Protein AF-A0A063B9M2-F1 (afdb_monomer_lite)

Foldseek 3Di:
DDDPPPPPDPPDDVVVLVVLLVVLLVLVCVVVVPPDDPVSVVVLVVQCVPDVSNVVSNVVVVVVVVVVVVVVVVVPDDPDD

pLDDT: mean 76.38, std 13.99, range [40.69, 91.12]

Structure (mmCIF, N/CA/C/O backbone):
data_AF-A0A063B9M2-F1
#
_entry.id   AF-A0A063B9M2-F1
#
loop_
_atom_site.group_PDB
_atom_site.id
_atom_site.type_symbol
_atom_site.label_atom_id
_atom_site.label_alt_id
_atom_site.label_comp_id
_atom_site.label_asym_id
_atom_site.label_entity_id
_atom_site.label_seq_id
_atom_site.pdbx_PDB_ins_code
_atom_site.Cartn_x
_atom_site.Cartn_y
_atom_site.Cartn_z
_atom_site.occupancy
_atom_site.B_iso_or_equiv
_atom_site.auth_seq_id
_atom_site.auth_comp_id
_atom_site.auth_asym_id
_atom_site.auth_atom_id
_atom_site.pdbx_PDB_model_num
ATOM 1 N N . MET A 1 1 ? 38.668 -8.588 -34.478 1.00 40.69 1 MET A N 1
ATOM 2 C CA . MET A 1 1 ? 38.499 -8.905 -33.045 1.00 40.69 1 MET A CA 1
ATOM 3 C C . MET A 1 1 ? 37.184 -8.286 -32.597 1.00 40.69 1 MET A C 1
ATOM 5 O O . MET A 1 1 ? 37.164 -7.125 -32.216 1.00 40.69 1 MET A O 1
ATOM 9 N N . GLY A 1 2 ? 36.078 -9.005 -32.793 1.00 59.12 2 GLY A N 1
ATOM 10 C CA . GLY A 1 2 ? 34.749 -8.566 -32.376 1.00 59.12 2 GLY A CA 1
ATOM 11 C C . GLY A 1 2 ? 34.503 -9.025 -30.949 1.00 59.12 2 GLY A C 1
ATOM 12 O O . GLY A 1 2 ? 34.317 -10.212 -30.714 1.00 59.12 2 GLY A O 1
ATOM 13 N N . VAL A 1 3 ? 34.548 -8.093 -30.005 1.00 59.38 3 VAL A N 1
ATOM 14 C CA . VAL A 1 3 ? 33.884 -8.262 -28.715 1.00 59.38 3 VAL A CA 1
ATOM 15 C C . VAL A 1 3 ? 32.551 -7.555 -28.854 1.00 59.38 3 VAL A C 1
ATOM 17 O O . VAL A 1 3 ? 32.437 -6.351 -28.635 1.00 59.38 3 VAL A O 1
ATOM 20 N N . GLU A 1 4 ? 31.545 -8.310 -29.288 1.00 55.12 4 GLU A N 1
ATOM 21 C CA . GLU A 1 4 ? 30.172 -7.997 -28.929 1.00 55.12 4 GLU A CA 1
ATOM 22 C C . GLU A 1 4 ? 30.134 -8.021 -27.401 1.00 55.12 4 GLU A C 1
ATOM 24 O O . GLU A 1 4 ? 30.063 -9.074 -26.771 1.00 55.12 4 GLU A O 1
ATOM 29 N N . MET A 1 5 ? 30.276 -6.838 -26.801 1.00 52.44 5 MET A N 1
ATOM 30 C CA . MET A 1 5 ? 29.766 -6.567 -25.469 1.00 52.44 5 MET A CA 1
ATOM 31 C C . MET A 1 5 ? 28.291 -6.914 -25.546 1.00 52.44 5 MET A C 1
ATOM 33 O O . MET A 1 5 ? 27.474 -6.122 -26.017 1.00 52.44 5 MET A O 1
ATOM 37 N N . THR A 1 6 ? 27.988 -8.150 -25.159 1.00 55.97 6 THR A N 1
ATOM 38 C CA . THR A 1 6 ? 26.652 -8.618 -24.853 1.00 55.97 6 THR A CA 1
ATOM 39 C C . THR A 1 6 ? 26.000 -7.489 -24.089 1.00 55.97 6 THR A C 1
ATOM 41 O O . THR A 1 6 ? 26.449 -7.122 -23.001 1.00 55.97 6 THR A O 1
ATOM 44 N N . ARG A 1 7 ? 25.019 -6.856 -24.730 1.00 49.97 7 ARG A N 1
ATOM 45 C CA . ARG A 1 7 ? 24.144 -5.875 -24.118 1.00 49.97 7 ARG A CA 1
ATOM 46 C C . ARG A 1 7 ? 23.447 -6.642 -23.006 1.00 49.97 7 ARG A C 1
ATOM 48 O O . ARG A 1 7 ? 22.427 -7.271 -23.263 1.00 49.97 7 ARG A O 1
ATOM 55 N N . SER A 1 8 ? 24.078 -6.696 -21.831 1.00 49.94 8 SER A N 1
ATOM 56 C CA . SER A 1 8 ? 23.543 -7.335 -20.643 1.00 49.94 8 SER A CA 1
ATOM 57 C C . SER A 1 8 ? 22.225 -6.643 -20.387 1.00 49.94 8 SER A C 1
ATOM 59 O O . SER A 1 8 ? 22.165 -5.477 -19.995 1.00 49.94 8 SER A O 1
ATOM 61 N N . G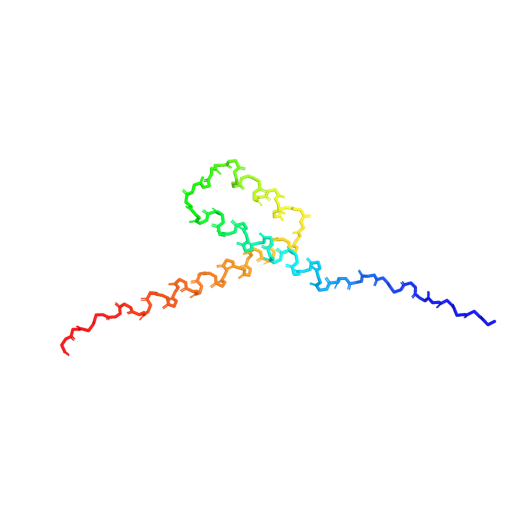LN A 1 9 ? 21.177 -7.350 -20.775 1.00 54.41 9 GLN A N 1
ATOM 62 C CA . GLN A 1 9 ? 19.797 -7.034 -20.512 1.00 54.41 9 GLN A CA 1
ATOM 63 C C . GLN A 1 9 ? 19.705 -6.625 -19.036 1.00 54.41 9 GLN A C 1
ATOM 65 O O . GLN A 1 9 ? 20.267 -7.337 -18.200 1.00 54.41 9 GLN A O 1
ATOM 70 N N . PRO A 1 10 ? 19.087 -5.484 -18.681 1.00 52.53 10 PRO A N 1
ATOM 71 C CA . PRO A 1 10 ? 18.838 -5.166 -17.285 1.00 52.53 10 PRO A CA 1
ATOM 72 C C . PRO A 1 10 ? 17.736 -6.112 -16.792 1.00 52.53 10 PRO A C 1
ATOM 74 O O . PRO A 1 10 ? 16.554 -5.776 -16.769 1.00 52.53 10 PRO A O 1
ATOM 77 N N . ASP A 1 11 ? 18.140 -7.340 -16.489 1.00 58.78 11 ASP A N 1
ATOM 78 C CA . ASP A 1 11 ? 17.331 -8.424 -15.956 1.00 58.78 11 ASP A CA 1
ATOM 79 C C . ASP A 1 11 ? 17.074 -8.101 -14.476 1.00 58.78 11 ASP A C 1
ATOM 81 O O . ASP A 1 11 ? 17.934 -8.279 -13.621 1.00 58.78 11 ASP A O 1
ATOM 85 N N . HIS A 1 12 ? 15.933 -7.461 -14.208 1.00 59.97 12 HIS A N 1
ATOM 86 C CA . HIS A 1 12 ? 15.392 -7.146 -12.878 1.00 59.97 12 HIS A CA 1
ATOM 87 C C . HIS A 1 12 ? 16.371 -6.516 -11.877 1.00 59.97 12 HIS A C 1
ATOM 89 O O . HIS A 1 12 ? 16.884 -7.153 -10.962 1.00 59.97 12 HIS A O 1
ATOM 95 N N . LEU A 1 13 ? 16.560 -5.200 -12.004 1.00 57.66 13 LEU A N 1
ATOM 96 C CA . LEU A 1 13 ? 17.301 -4.421 -11.017 1.00 57.66 13 LEU A CA 1
ATOM 97 C C . LEU A 1 13 ? 16.619 -4.540 -9.637 1.00 57.66 13 LEU A C 1
ATOM 99 O O . LEU A 1 13 ? 15.435 -4.207 -9.539 1.00 57.66 13 LEU A O 1
ATOM 103 N N . PRO A 1 14 ? 17.341 -4.917 -8.563 1.00 61.75 14 PRO A N 1
ATOM 104 C CA . PRO A 1 14 ? 16.794 -4.974 -7.202 1.00 61.75 14 PRO A CA 1
ATOM 105 C C . PRO A 1 14 ? 16.166 -3.642 -6.759 1.00 61.75 14 PRO A C 1
ATOM 107 O O . PRO A 1 14 ? 15.236 -3.638 -5.963 1.00 61.75 14 PRO A O 1
ATOM 110 N N . ALA A 1 15 ? 16.601 -2.524 -7.348 1.00 66.75 15 ALA A N 1
ATOM 111 C CA . ALA A 1 15 ? 16.016 -1.200 -7.153 1.00 66.75 15 ALA A CA 1
ATOM 112 C C . ALA A 1 15 ? 14.561 -1.076 -7.651 1.00 66.75 15 ALA A C 1
ATOM 114 O O . ALA A 1 15 ? 13.762 -0.373 -7.040 1.00 66.75 15 ALA A O 1
ATOM 115 N N . ALA A 1 16 ? 14.191 -1.753 -8.745 1.00 69.88 16 ALA A N 1
ATOM 116 C CA . ALA A 1 16 ? 12.807 -1.760 -9.226 1.00 69.88 16 ALA A CA 1
ATOM 117 C C . ALA A 1 16 ? 11.906 -2.566 -8.281 1.00 69.88 16 ALA A C 1
ATOM 119 O O . ALA A 1 16 ? 10.773 -2.183 -8.017 1.00 69.88 16 ALA A O 1
ATOM 120 N N . ASP A 1 17 ? 12.440 -3.657 -7.740 1.00 77.12 17 ASP A N 1
ATOM 121 C CA . ASP A 1 17 ? 11.763 -4.503 -6.763 1.00 77.12 17 ASP A CA 1
ATOM 122 C C . ASP A 1 17 ? 11.578 -3.775 -5.419 1.00 77.12 17 ASP A C 1
ATOM 124 O O . ASP A 1 17 ? 10.518 -3.834 -4.797 1.00 77.12 17 ASP A O 1
ATOM 128 N N . GLU A 1 18 ? 12.585 -3.007 -5.003 1.00 81.00 18 GLU A N 1
ATOM 129 C CA . GLU A 1 18 ? 12.530 -2.157 -3.814 1.00 81.00 18 GLU A CA 1
ATOM 130 C C . GLU A 1 18 ? 11.534 -1.003 -3.967 1.00 81.00 18 GLU A C 1
ATOM 132 O O . GLU A 1 18 ? 10.748 -0.762 -3.056 1.00 81.00 18 GLU A O 1
ATOM 137 N N . ALA A 1 19 ? 11.474 -0.360 -5.137 1.00 85.50 19 ALA A N 1
ATOM 138 C CA . ALA A 1 19 ? 10.484 0.681 -5.418 1.00 85.50 19 ALA A CA 1
ATOM 139 C C . ALA A 1 19 ? 9.039 0.149 -5.377 1.00 85.50 19 ALA A C 1
ATOM 141 O O . ALA A 1 19 ? 8.128 0.839 -4.917 1.00 85.50 19 ALA A O 1
ATOM 142 N N . VAL A 1 20 ? 8.818 -1.087 -5.837 1.00 86.75 20 VAL A N 1
ATOM 143 C CA . VAL A 1 20 ? 7.503 -1.738 -5.768 1.00 86.75 20 VAL A CA 1
ATOM 144 C C . VAL A 1 20 ? 7.142 -2.092 -4.322 1.00 86.75 20 VAL A C 1
ATOM 146 O O . VAL A 1 20 ? 6.008 -1.846 -3.908 1.00 86.75 20 VAL A O 1
ATOM 149 N N . ARG A 1 21 ? 8.099 -2.601 -3.532 1.00 85.06 21 ARG A N 1
ATOM 150 C CA . ARG A 1 21 ? 7.905 -2.861 -2.095 1.00 85.06 21 ARG A CA 1
ATOM 151 C C . ARG A 1 21 ? 7.612 -1.587 -1.305 1.00 85.06 21 ARG A C 1
ATOM 153 O O . ARG A 1 21 ? 6.664 -1.575 -0.525 1.00 85.06 21 ARG A O 1
ATOM 160 N N . ASP A 1 22 ? 8.368 -0.515 -1.530 1.00 89.50 22 ASP A N 1
ATOM 161 C CA . ASP A 1 22 ? 8.129 0.791 -0.903 1.00 89.50 22 ASP A CA 1
ATOM 162 C C . ASP A 1 22 ? 6.728 1.320 -1.243 1.00 89.50 22 ASP A C 1
ATOM 164 O O . ASP A 1 22 ? 5.961 1.712 -0.360 1.00 89.50 22 ASP A O 1
ATOM 168 N N . GLY A 1 23 ? 6.335 1.207 -2.517 1.00 90.06 23 GLY A N 1
ATOM 169 C CA . GLY A 1 23 ? 4.983 1.522 -2.965 1.00 90.06 23 GLY A CA 1
ATOM 170 C C . GLY A 1 23 ? 3.906 0.719 -2.230 1.00 90.06 23 GLY A C 1
ATOM 171 O O . GLY A 1 23 ? 2.920 1.308 -1.787 1.00 90.06 23 GLY A O 1
ATOM 172 N N . ALA A 1 24 ? 4.102 -0.591 -2.052 1.00 89.81 24 ALA A N 1
ATOM 173 C CA . ALA A 1 24 ? 3.165 -1.462 -1.338 1.00 89.81 24 ALA A CA 1
ATOM 174 C C . ALA A 1 24 ? 3.029 -1.080 0.146 1.00 89.81 24 ALA A C 1
ATOM 176 O O . ALA A 1 24 ? 1.912 -0.990 0.658 1.00 89.81 24 ALA A O 1
ATOM 177 N N . VAL A 1 25 ? 4.144 -0.789 0.826 1.00 88.50 25 VAL A N 1
ATOM 178 C CA . VAL A 1 25 ? 4.140 -0.317 2.222 1.00 88.50 25 VAL A CA 1
ATOM 179 C C . VAL A 1 25 ? 3.410 1.018 2.338 1.00 88.50 25 VAL A C 1
ATOM 181 O O . VAL A 1 25 ? 2.547 1.171 3.203 1.00 88.50 25 VAL A O 1
ATOM 184 N N . ARG A 1 26 ? 3.700 1.971 1.446 1.00 89.50 26 ARG A N 1
ATOM 185 C CA . ARG A 1 26 ? 3.046 3.284 1.441 1.00 89.50 26 ARG A CA 1
ATOM 186 C C . ARG A 1 26 ? 1.539 3.168 1.228 1.00 89.50 26 ARG A C 1
ATOM 188 O O . ARG A 1 26 ? 0.778 3.807 1.950 1.00 89.50 26 ARG A O 1
ATOM 195 N N . TRP A 1 27 ? 1.113 2.338 0.276 1.00 91.12 27 TRP A N 1
ATOM 196 C CA . TRP A 1 27 ? -0.301 2.052 0.039 1.00 91.12 27 TRP A CA 1
ATOM 197 C C . TRP A 1 27 ? -0.974 1.447 1.268 1.00 91.12 27 TRP A C 1
ATOM 199 O O . TRP A 1 27 ? -2.044 1.901 1.662 1.00 91.12 27 TRP A O 1
ATOM 209 N N . LEU A 1 28 ? -0.338 0.472 1.917 1.00 87.31 28 LEU A N 1
ATOM 210 C CA . LEU A 1 28 ? -0.915 -0.168 3.092 1.00 87.31 28 LEU A CA 1
ATOM 211 C C . LEU A 1 28 ? -1.037 0.788 4.286 1.00 87.31 28 LEU A C 1
ATOM 213 O O . LEU A 1 28 ? -2.066 0.791 4.959 1.00 87.31 28 LEU A O 1
ATOM 217 N N . LEU A 1 29 ? -0.023 1.623 4.530 1.00 86.75 29 LEU A N 1
ATOM 218 C CA . LEU A 1 29 ? -0.077 2.655 5.568 1.00 86.75 29 LEU A CA 1
ATOM 219 C C . LEU A 1 29 ? -1.197 3.661 5.298 1.00 86.75 29 LEU A C 1
ATOM 221 O O . LEU A 1 29 ? -1.915 4.038 6.221 1.00 86.75 29 LEU A O 1
ATOM 225 N N . TRP A 1 30 ? -1.372 4.060 4.039 1.00 87.06 30 TRP A N 1
ATOM 226 C CA . TRP A 1 30 ? -2.419 4.996 3.651 1.00 87.06 30 TRP A CA 1
ATOM 227 C C . TRP A 1 30 ? -3.822 4.406 3.818 1.00 87.06 30 TRP A C 1
ATOM 229 O O . TRP A 1 30 ? -4.663 5.009 4.478 1.00 87.06 30 TRP A O 1
ATOM 239 N N . LEU A 1 31 ? -4.046 3.177 3.341 1.00 85.44 31 LEU A N 1
ATOM 240 C CA . LEU A 1 31 ? -5.316 2.465 3.522 1.00 85.44 31 LEU A CA 1
ATOM 241 C C . LEU A 1 31 ? -5.650 2.250 5.004 1.00 85.44 31 LEU A C 1
ATOM 243 O O . LEU A 1 31 ? -6.813 2.304 5.407 1.00 85.44 31 LEU A O 1
ATOM 247 N N . ARG A 1 32 ? -4.631 2.014 5.838 1.00 81.06 32 ARG A N 1
ATOM 248 C CA . ARG A 1 32 ? -4.809 1.759 7.270 1.00 81.06 32 ARG A CA 1
ATOM 249 C C . ARG A 1 32 ? -4.922 3.027 8.114 1.00 81.06 32 ARG A C 1
ATOM 251 O O . ARG A 1 32 ? -5.398 2.932 9.242 1.00 81.06 32 ARG A O 1
ATOM 258 N N . ALA A 1 33 ? -4.565 4.194 7.575 1.00 83.88 33 ALA A N 1
ATOM 259 C CA . ALA A 1 33 ? -4.762 5.483 8.238 1.00 83.88 33 ALA A CA 1
ATOM 260 C C . ALA A 1 33 ? -6.249 5.800 8.503 1.00 83.88 33 ALA A C 1
ATOM 262 O O . ALA A 1 33 ? -6.550 6.685 9.298 1.00 83.88 33 ALA A O 1
ATOM 263 N N . GLY A 1 34 ? -7.173 5.041 7.897 1.00 73.75 34 GLY A N 1
ATOM 264 C CA . GLY A 1 34 ? -8.596 5.037 8.243 1.00 73.75 34 GLY A CA 1
ATOM 265 C C . GLY A 1 34 ? -9.449 6.046 7.476 1.00 73.75 34 GLY A C 1
ATOM 266 O O . GLY A 1 34 ? -10.660 6.041 7.660 1.00 73.75 34 GLY A O 1
ATOM 267 N N . ASP A 1 35 ? -8.841 6.854 6.604 1.00 77.56 35 ASP A N 1
ATOM 268 C CA . ASP A 1 35 ? -9.535 7.850 5.770 1.00 77.56 35 ASP A CA 1
ATOM 269 C C . ASP A 1 35 ? -9.646 7.432 4.294 1.00 77.56 35 ASP A C 1
ATOM 271 O O . ASP A 1 35 ? -10.167 8.176 3.472 1.00 77.56 35 ASP A O 1
ATOM 275 N N . ALA A 1 36 ? -9.179 6.228 3.944 1.00 81.62 36 ALA A N 1
ATOM 276 C CA . ALA A 1 36 ? -9.184 5.782 2.560 1.00 81.62 36 ALA A CA 1
ATOM 277 C C . ALA A 1 36 ? -10.611 5.642 2.012 1.00 81.62 36 ALA A C 1
ATOM 279 O O . ALA A 1 36 ? -11.393 4.781 2.423 1.00 81.62 36 ALA A O 1
ATOM 280 N N . SER A 1 37 ? -10.942 6.492 1.051 1.00 85.19 37 SER A N 1
ATOM 281 C CA . SER A 1 37 ? -12.196 6.478 0.314 1.00 85.19 37 SER A CA 1
ATOM 282 C C . SER A 1 37 ? -12.228 5.365 -0.736 1.00 85.19 37 SER A C 1
ATOM 284 O O . SER A 1 37 ? -11.206 4.826 -1.161 1.00 85.19 37 SER A O 1
ATOM 286 N N . ALA A 1 38 ? -13.424 5.043 -1.236 1.00 85.69 38 ALA A N 1
ATOM 287 C CA . ALA A 1 38 ? -13.600 4.051 -2.301 1.00 85.69 38 ALA A CA 1
ATOM 288 C C . ALA A 1 38 ? -12.768 4.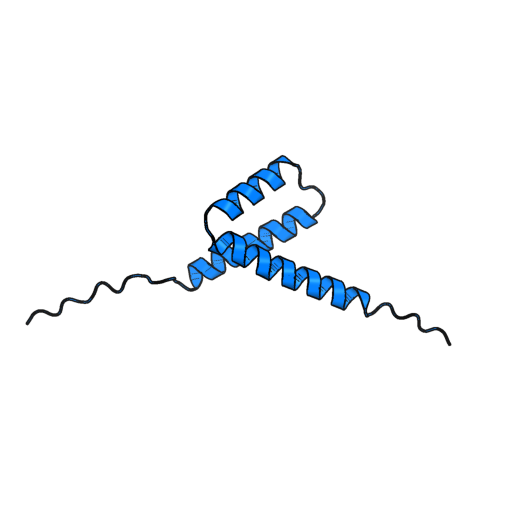358 -3.566 1.00 85.69 38 ALA A C 1
ATOM 290 O O . ALA A 1 38 ? -12.335 3.438 -4.256 1.00 85.69 38 ALA A O 1
ATOM 291 N N . ALA A 1 39 ? -12.501 5.637 -3.852 1.00 86.12 39 ALA A N 1
ATOM 292 C CA . ALA A 1 39 ? -11.654 6.045 -4.974 1.00 86.12 39 ALA A CA 1
ATOM 293 C C . ALA A 1 39 ? -10.179 5.654 -4.774 1.00 86.12 39 ALA A C 1
ATOM 295 O O . ALA A 1 39 ? -9.460 5.397 -5.738 1.00 86.12 39 ALA A O 1
ATOM 296 N N . GLU A 1 40 ? -9.730 5.590 -3.525 1.00 86.31 40 GLU A N 1
ATOM 297 C CA . GLU A 1 40 ? -8.363 5.231 -3.146 1.00 86.31 40 GLU A CA 1
ATOM 298 C C . GLU A 1 40 ? -8.174 3.718 -3.206 1.00 86.31 40 GLU A C 1
ATOM 300 O O . GLU A 1 40 ? -7.148 3.249 -3.696 1.00 86.31 40 GLU A O 1
ATOM 305 N N . PHE A 1 41 ? -9.203 2.955 -2.828 1.00 84.50 41 PHE A N 1
ATOM 306 C CA . PHE A 1 41 ? -9.250 1.511 -3.063 1.00 84.50 41 PHE A CA 1
ATOM 307 C C . PHE A 1 41 ? -9.218 1.168 -4.559 1.00 84.50 41 PHE A C 1
ATOM 309 O O . PHE A 1 41 ? -8.468 0.283 -4.964 1.00 84.50 41 PHE A O 1
ATOM 316 N N . ASP A 1 42 ? -9.959 1.894 -5.398 1.00 89.06 42 ASP A N 1
ATOM 317 C CA . ASP A 1 42 ? -9.925 1.701 -6.854 1.00 89.06 42 ASP A CA 1
ATOM 318 C C . ASP A 1 42 ? -8.554 2.075 -7.455 1.00 89.06 42 ASP A C 1
ATOM 320 O O . ASP A 1 42 ? -8.015 1.370 -8.312 1.00 89.06 42 ASP A O 1
ATOM 324 N N . ALA A 1 43 ? -7.933 3.153 -6.968 1.00 89.38 43 ALA A N 1
ATOM 325 C CA . ALA A 1 43 ? -6.578 3.531 -7.364 1.00 89.38 43 ALA A CA 1
ATOM 326 C C . ALA A 1 43 ? -5.530 2.487 -6.932 1.00 89.38 43 ALA A C 1
ATOM 328 O O . ALA A 1 43 ? -4.593 2.211 -7.686 1.00 89.38 43 ALA A O 1
ATOM 329 N N . PHE A 1 44 ? -5.710 1.873 -5.761 1.00 87.56 44 PHE A N 1
ATOM 330 C CA . PHE A 1 44 ? -4.889 0.763 -5.289 1.00 87.56 44 PHE A CA 1
ATOM 331 C C . PHE A 1 44 ? -5.055 -0.486 -6.163 1.00 87.56 44 PHE A C 1
ATOM 333 O O . PHE A 1 44 ? -4.062 -1.086 -6.573 1.00 87.56 44 PHE A O 1
ATOM 340 N N . GLU A 1 45 ? -6.291 -0.855 -6.508 1.00 87.06 45 GLU A N 1
ATOM 341 C CA . GLU A 1 45 ? -6.567 -2.002 -7.377 1.00 87.06 45 GLU A CA 1
ATOM 342 C C . GLU A 1 45 ? -5.940 -1.805 -8.763 1.00 87.06 45 GLU A C 1
ATOM 344 O O . GLU A 1 45 ? -5.233 -2.685 -9.266 1.00 87.06 45 GLU A O 1
ATOM 349 N N . ARG A 1 46 ? -6.092 -0.604 -9.337 1.00 89.81 46 ARG A N 1
ATOM 350 C CA . ARG A 1 46 ? -5.423 -0.223 -10.587 1.00 89.81 46 ARG A CA 1
ATOM 351 C C . ARG A 1 46 ? -3.908 -0.305 -10.472 1.00 89.81 46 ARG A C 1
ATOM 353 O O . ARG A 1 46 ? -3.265 -0.764 -11.413 1.00 89.81 46 ARG A O 1
ATOM 360 N N . TRP A 1 47 ? -3.334 0.099 -9.339 1.00 89.31 47 TRP A N 1
ATOM 361 C CA . TRP A 1 47 ? -1.894 0.022 -9.110 1.00 89.31 47 TRP A CA 1
ATOM 362 C C . TRP A 1 47 ? -1.396 -1.431 -9.044 1.00 89.31 47 TRP A C 1
ATOM 364 O O . TRP A 1 47 ? -0.408 -1.756 -9.707 1.00 89.31 47 TRP A O 1
ATOM 374 N N . CYS A 1 48 ? -2.112 -2.314 -8.342 1.00 87.50 48 CYS A N 1
ATOM 375 C CA . CYS A 1 48 ? -1.836 -3.754 -8.287 1.00 87.50 48 CYS A CA 1
ATOM 376 C C . CYS A 1 48 ? -1.951 -4.428 -9.661 1.00 87.50 48 CYS A C 1
ATOM 378 O O . CYS A 1 48 ? -1.134 -5.284 -10.007 1.00 87.50 48 CYS A O 1
ATOM 380 N N . ALA A 1 49 ? -2.928 -4.015 -10.473 1.00 88.06 49 ALA A N 1
ATOM 381 C CA . ALA A 1 49 ? -3.159 -4.560 -11.809 1.00 88.06 49 ALA A CA 1
ATOM 382 C C . ALA A 1 49 ? -2.051 -4.214 -12.824 1.00 88.06 49 ALA A C 1
ATOM 384 O O . ALA A 1 49 ? -1.961 -4.857 -13.870 1.00 88.06 49 ALA A O 1
ATOM 385 N N . GLN A 1 50 ? -1.173 -3.244 -12.530 1.00 84.75 50 GLN A N 1
ATOM 386 C CA . GLN A 1 50 ? -0.102 -2.835 -13.448 1.00 84.75 50 GLN A CA 1
ATOM 387 C C . GLN A 1 50 ? 0.912 -3.947 -13.719 1.00 84.75 50 GLN A C 1
ATOM 389 O O . GLN A 1 50 ? 1.463 -4.028 -14.817 1.00 84.75 50 GLN A O 1
ATOM 394 N N . SER A 1 51 ? 1.227 -4.787 -12.728 1.00 83.69 51 SER A N 1
ATOM 395 C CA . SER A 1 51 ? 2.118 -5.936 -12.928 1.00 83.69 51 SER A CA 1
ATOM 396 C C . SER A 1 51 ? 1.980 -6.956 -11.811 1.00 83.69 51 SER A C 1
ATOM 398 O O . SER A 1 51 ? 1.786 -6.593 -10.656 1.00 83.69 51 SER A O 1
ATOM 400 N N . ARG A 1 52 ? 2.265 -8.224 -12.128 1.00 83.19 52 ARG A N 1
ATOM 401 C CA . ARG A 1 52 ? 2.328 -9.308 -11.134 1.00 83.19 52 ARG A CA 1
ATOM 402 C C . ARG A 1 52 ? 3.230 -8.994 -9.935 1.00 83.19 52 ARG A C 1
ATOM 404 O O . ARG A 1 52 ? 2.884 -9.373 -8.830 1.00 83.19 52 ARG A O 1
ATOM 411 N N . ARG A 1 53 ? 4.332 -8.259 -10.139 1.00 83.00 53 ARG A N 1
ATOM 412 C CA . ARG A 1 53 ? 5.228 -7.809 -9.056 1.00 83.00 53 ARG A CA 1
ATOM 413 C C . ARG A 1 53 ? 4.549 -6.904 -8.031 1.00 83.00 53 ARG A C 1
ATOM 415 O O . ARG A 1 53 ? 4.843 -7.012 -6.851 1.00 83.00 53 ARG A O 1
ATOM 422 N N . HIS A 1 54 ? 3.655 -6.020 -8.475 1.00 84.56 54 HIS A N 1
ATOM 423 C CA . HIS A 1 54 ? 2.913 -5.134 -7.576 1.00 84.56 54 HIS A CA 1
ATOM 424 C C . HIS A 1 54 ? 1.943 -5.939 -6.707 1.00 84.56 54 HIS A C 1
ATOM 426 O O . HIS A 1 54 ? 1.872 -5.717 -5.502 1.00 84.56 54 HIS A O 1
ATOM 432 N N . ALA A 1 55 ? 1.258 -6.918 -7.307 1.00 86.50 55 ALA A N 1
ATOM 433 C CA . ALA A 1 55 ? 0.387 -7.832 -6.575 1.00 86.50 55 ALA A CA 1
ATOM 434 C C . ALA A 1 55 ? 1.162 -8.692 -5.557 1.00 86.50 55 ALA A C 1
ATOM 436 O O . ALA A 1 55 ? 0.708 -8.848 -4.426 1.00 86.50 55 ALA A O 1
ATOM 437 N N . ASP A 1 56 ? 2.335 -9.203 -5.938 1.00 86.19 56 ASP A N 1
ATOM 438 C CA . ASP A 1 56 ? 3.184 -10.031 -5.071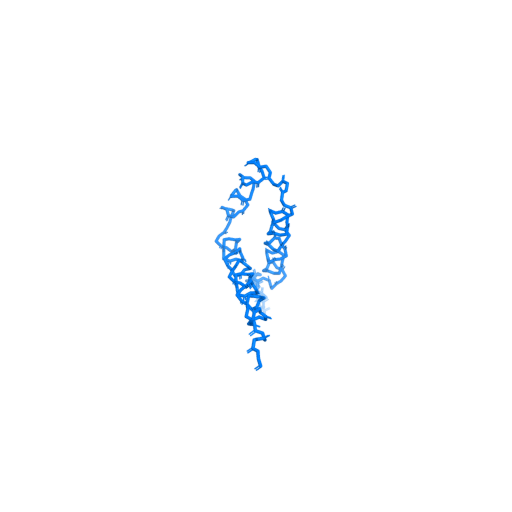 1.00 86.19 56 ASP A CA 1
ATOM 439 C C . ASP A 1 56 ? 3.718 -9.230 -3.873 1.00 86.19 56 ASP A C 1
ATOM 441 O O . ASP A 1 56 ? 3.546 -9.625 -2.724 1.00 86.19 56 ASP A O 1
ATOM 445 N N . ALA A 1 57 ? 4.232 -8.020 -4.119 1.00 87.81 57 ALA A N 1
ATOM 446 C CA . ALA A 1 57 ? 4.710 -7.136 -3.058 1.00 87.81 57 ALA A CA 1
ATOM 447 C C . ALA A 1 57 ? 3.606 -6.737 -2.066 1.00 87.81 57 ALA A C 1
ATOM 449 O O . ALA A 1 57 ? 3.859 -6.616 -0.869 1.00 87.81 57 ALA A O 1
ATOM 450 N N . VAL A 1 58 ? 2.372 -6.543 -2.539 1.00 86.44 58 VAL A N 1
ATOM 451 C CA . VAL A 1 58 ? 1.220 -6.295 -1.659 1.00 86.44 58 VAL A CA 1
ATOM 452 C C . VAL A 1 58 ? 0.903 -7.508 -0.809 1.00 86.44 58 VAL A C 1
ATOM 454 O O . VAL A 1 58 ? 0.625 -7.346 0.378 1.00 86.44 58 VAL A O 1
ATOM 457 N N . TYR A 1 59 ? 0.946 -8.705 -1.393 1.00 87.38 59 TYR A N 1
ATOM 458 C CA . TYR A 1 59 ? 0.706 -9.938 -0.659 1.00 87.38 59 TYR A CA 1
ATOM 459 C C . TYR A 1 59 ? 1.749 -10.138 0.446 1.00 87.38 59 TYR A C 1
ATOM 461 O O . TYR A 1 59 ? 1.369 -10.357 1.595 1.00 87.38 59 TYR A O 1
ATOM 469 N N . ASP A 1 60 ? 3.036 -9.963 0.134 1.00 88.81 60 ASP A N 1
ATOM 470 C CA . ASP A 1 60 ? 4.136 -10.036 1.104 1.00 88.81 60 ASP A CA 1
ATOM 471 C C . ASP A 1 60 ? 3.949 -9.050 2.261 1.00 88.81 60 ASP A C 1
ATOM 473 O O . ASP A 1 60 ? 3.972 -9.423 3.436 1.00 88.81 60 ASP A O 1
ATOM 477 N N . VAL A 1 61 ? 3.720 -7.775 1.940 1.00 86.94 61 VAL A N 1
ATOM 478 C CA . VAL A 1 61 ? 3.576 -6.727 2.954 1.00 86.94 61 VAL A CA 1
ATOM 479 C C . VAL A 1 61 ? 2.313 -6.954 3.795 1.00 86.94 61 VAL A C 1
ATOM 481 O O . VAL A 1 61 ? 2.356 -6.795 5.014 1.00 86.94 61 VAL A O 1
ATOM 484 N N . MET A 1 62 ? 1.201 -7.382 3.191 1.00 86.00 62 MET A N 1
ATOM 485 C CA . MET A 1 62 ? -0.035 -7.699 3.914 1.00 86.00 62 MET A CA 1
ATOM 486 C C . MET A 1 62 ? 0.128 -8.919 4.826 1.00 86.00 62 MET A C 1
ATOM 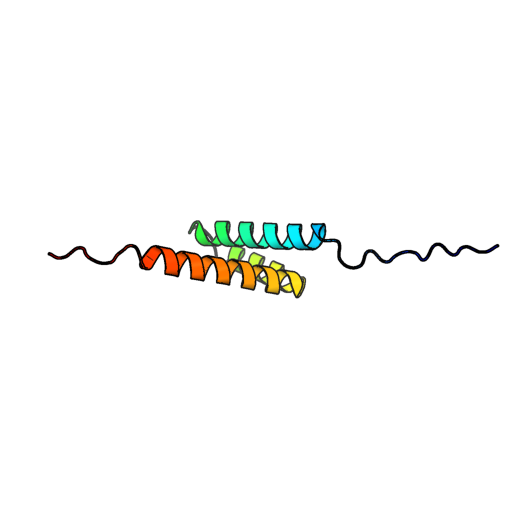488 O O . MET A 1 62 ? -0.373 -8.910 5.952 1.00 86.00 62 MET A O 1
ATOM 492 N N . TRP A 1 63 ? 0.857 -9.942 4.376 1.00 88.75 63 TRP A N 1
ATOM 493 C CA . TRP A 1 63 ? 1.164 -11.126 5.174 1.00 88.75 63 TRP A CA 1
ATOM 494 C C . TRP A 1 63 ? 2.042 -10.780 6.381 1.00 88.75 63 TRP A C 1
ATOM 496 O O . TRP A 1 63 ? 1.716 -11.165 7.506 1.00 88.75 63 TRP A O 1
ATOM 506 N N . LEU A 1 64 ? 3.091 -9.975 6.182 1.00 88.06 64 LEU A N 1
ATOM 507 C CA . LEU A 1 64 ? 3.928 -9.462 7.270 1.00 88.06 64 LEU A CA 1
ATOM 508 C C . LEU A 1 64 ? 3.106 -8.650 8.275 1.00 88.06 64 LEU A C 1
ATOM 510 O O . LEU A 1 64 ? 3.238 -8.839 9.481 1.00 88.06 64 LEU A O 1
ATOM 514 N N . TRP A 1 65 ? 2.206 -7.790 7.804 1.00 85.88 65 TRP A N 1
ATOM 515 C CA . TRP A 1 65 ? 1.327 -7.026 8.688 1.00 85.88 65 TRP A CA 1
ATOM 516 C C . TRP A 1 65 ? 0.341 -7.893 9.470 1.00 85.88 65 TRP A C 1
ATOM 518 O O . TRP A 1 65 ? 0.129 -7.650 10.659 1.00 85.88 65 TRP A O 1
ATOM 528 N N . ALA A 1 66 ? -0.242 -8.916 8.844 1.00 86.12 66 ALA A N 1
ATOM 529 C CA . ALA A 1 66 ? -1.091 -9.881 9.538 1.00 86.12 66 ALA A CA 1
ATOM 530 C C . ALA A 1 66 ? -0.302 -10.641 10.617 1.00 86.12 66 ALA A C 1
ATOM 532 O O . ALA A 1 66 ? -0.801 -10.829 11.728 1.00 86.12 66 ALA A O 1
ATOM 533 N N . LEU A 1 67 ? 0.950 -11.011 10.324 1.00 88.25 67 LEU A N 1
ATOM 534 C CA . LEU A 1 67 ? 1.862 -11.624 11.286 1.00 88.25 67 LEU A CA 1
ATOM 535 C C . LEU A 1 67 ? 2.167 -10.683 12.463 1.00 88.25 67 LEU A C 1
ATOM 537 O O . LEU A 1 67 ? 2.086 -11.117 13.611 1.00 88.25 67 LEU A O 1
ATOM 541 N N . LEU A 1 68 ? 2.442 -9.396 12.210 1.00 83.25 68 LEU A N 1
ATOM 542 C CA . LEU A 1 68 ? 2.619 -8.385 13.263 1.00 83.25 68 LEU A CA 1
ATOM 543 C C . LEU A 1 68 ? 1.359 -8.218 14.125 1.00 83.25 68 LEU A C 1
ATOM 545 O O . LEU A 1 68 ? 1.462 -8.115 15.346 1.00 83.25 68 LEU A O 1
ATOM 549 N N . GLY A 1 69 ? 0.172 -8.218 13.514 1.00 81.94 69 GLY A N 1
ATOM 550 C CA . GLY A 1 69 ? -1.099 -8.169 14.240 1.00 81.94 69 GLY A CA 1
ATOM 551 C C . GLY A 1 69 ? -1.308 -9.391 15.139 1.00 81.94 69 GLY A C 1
ATOM 552 O O . GLY A 1 69 ? -1.760 -9.252 16.275 1.00 81.94 69 GLY A O 1
ATOM 553 N N . MET A 1 70 ? -0.916 -10.578 14.666 1.00 76.88 70 MET A N 1
ATOM 554 C CA . MET A 1 70 ? -0.906 -11.789 15.486 1.00 76.88 70 MET A CA 1
ATOM 555 C C . MET A 1 70 ? 0.104 -11.690 16.632 1.00 76.88 70 MET A C 1
ATOM 557 O O . MET A 1 70 ? -0.247 -12.010 17.758 1.00 76.88 70 MET A O 1
ATOM 561 N N . LEU A 1 71 ? 1.318 -11.189 16.398 1.00 70.88 71 LEU A N 1
ATOM 562 C CA . LEU A 1 71 ? 2.312 -10.971 17.458 1.00 70.88 71 LEU A CA 1
ATOM 563 C C . LEU A 1 71 ? 1.797 -10.004 18.538 1.00 70.88 71 LEU A C 1
ATOM 565 O O . LEU A 1 71 ? 1.905 -10.305 19.722 1.00 70.88 71 LEU A O 1
ATOM 569 N N . GLY A 1 72 ? 1.157 -8.901 18.142 1.00 64.44 72 GLY A N 1
ATOM 570 C CA . GLY A 1 72 ? 0.591 -7.918 19.072 1.00 64.44 72 GLY A CA 1
ATOM 571 C C . GLY A 1 72 ? -0.595 -8.429 19.898 1.00 64.44 72 GLY A C 1
ATOM 572 O O . GLY A 1 72 ? -0.851 -7.899 20.976 1.00 64.44 72 GLY A O 1
ATOM 573 N N . THR A 1 73 ? -1.304 -9.470 19.442 1.00 60.16 73 THR A N 1
A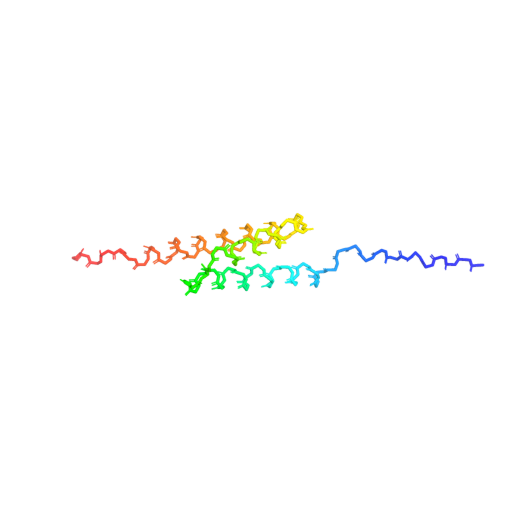TOM 574 C CA . THR A 1 73 ? -2.397 -10.076 20.223 1.00 60.16 73 THR A CA 1
ATOM 575 C C . THR A 1 73 ? -1.916 -11.087 21.267 1.00 60.16 73 THR A C 1
ATOM 577 O O . THR A 1 73 ? -2.693 -11.433 22.156 1.00 60.16 73 THR A O 1
ATOM 580 N N . GLN A 1 74 ? -0.669 -11.570 21.177 1.00 57.91 74 GLN A N 1
ATOM 581 C CA . GLN A 1 74 ? -0.126 -12.568 22.111 1.00 57.91 74 GLN A CA 1
ATOM 582 C C . GLN A 1 74 ? 0.459 -11.951 23.392 1.00 57.91 74 GLN A C 1
ATOM 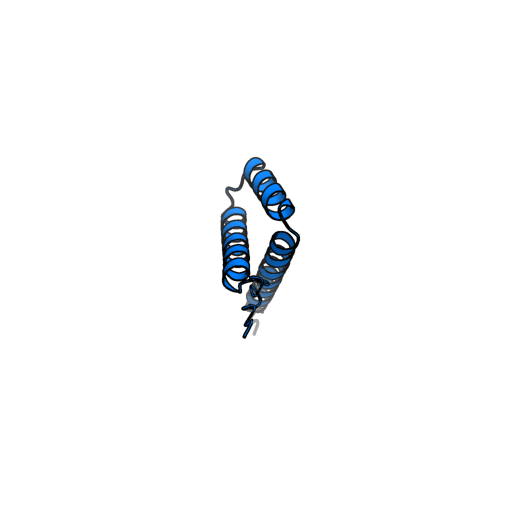584 O O . GLN A 1 74 ? 0.636 -12.665 24.374 1.00 57.91 74 GLN A O 1
ATOM 589 N N . ASP A 1 75 ? 0.676 -10.633 23.423 1.00 56.44 75 ASP A N 1
ATOM 590 C CA . ASP A 1 75 ? 1.098 -9.883 24.622 1.00 56.44 75 ASP A CA 1
ATOM 591 C C . ASP A 1 75 ? -0.067 -9.590 25.601 1.00 56.44 75 ASP A C 1
ATOM 593 O O . ASP A 1 75 ? 0.118 -8.994 26.657 1.00 56.44 75 ASP A O 1
ATOM 597 N N . GLY A 1 76 ? -1.291 -10.019 25.268 1.00 58.97 76 GLY A N 1
ATOM 598 C CA . GLY A 1 76 ? -2.517 -9.766 26.036 1.00 58.97 76 GLY A CA 1
ATOM 599 C C . GLY A 1 76 ? -3.019 -10.936 26.888 1.00 58.97 76 GLY A C 1
ATOM 600 O O . GLY A 1 76 ? -4.217 -11.010 27.159 1.00 58.97 76 GLY A O 1
ATOM 601 N N . GLY A 1 77 ? -2.157 -11.877 27.285 1.00 52.47 77 GLY A N 1
ATOM 602 C CA . GLY A 1 77 ? -2.543 -12.911 28.251 1.00 52.47 77 GLY A CA 1
ATOM 603 C C . GLY A 1 77 ? -2.857 -12.276 29.616 1.00 52.47 77 GLY A C 1
ATOM 604 O O . GLY A 1 77 ? -2.005 -11.556 30.140 1.00 52.47 77 GLY A O 1
ATOM 605 N N . PRO A 1 78 ? -4.042 -12.499 30.221 1.00 56.69 78 PRO A N 1
ATOM 606 C CA . PRO A 1 78 ? -4.341 -11.937 31.527 1.00 56.69 78 PRO A CA 1
ATOM 607 C C . PRO A 1 78 ? -3.405 -12.571 32.556 1.00 56.69 78 PRO A C 1
ATOM 609 O O . PRO A 1 78 ? -3.478 -13.771 32.820 1.00 56.69 78 PRO A O 1
ATOM 612 N N . ILE A 1 79 ? -2.554 -11.754 33.172 1.00 60.69 79 ILE A N 1
ATOM 613 C CA . ILE A 1 79 ? -1.975 -12.060 34.479 1.00 60.69 79 ILE A CA 1
ATOM 614 C C . ILE A 1 79 ? -3.120 -12.086 35.500 1.00 60.69 79 ILE A C 1
ATOM 616 O O . ILE A 1 79 ? -3.441 -11.090 36.144 1.00 60.69 79 ILE A O 1
ATOM 620 N N . VAL A 1 80 ? -3.794 -13.234 35.581 1.00 62.75 80 VAL A N 1
ATOM 621 C CA . VAL A 1 80 ? -4.693 -13.605 36.671 1.00 62.75 80 VAL A CA 1
ATOM 622 C C . VAL A 1 80 ? -3.961 -14.612 37.558 1.00 62.75 80 VAL A C 1
ATOM 624 O O . VAL A 1 80 ? -3.674 -15.728 37.132 1.00 62.75 80 VAL A O 1
ATOM 627 N N . HIS A 1 81 ? -3.745 -14.137 38.789 1.00 52.47 81 HIS A N 1
ATOM 628 C CA . HIS A 1 81 ? -3.254 -14.768 40.019 1.00 52.47 81 HIS A CA 1
ATOM 629 C C . HIS A 1 81 ? -1.776 -15.151 40.137 1.00 52.47 81 HIS A C 1
ATOM 631 O O . HIS A 1 81 ? -1.347 -16.178 39.576 1.00 52.47 81 HIS A O 1
#

Secondary structure (DSSP, 8-state):
-------------HHHHHHHHHHHHHHHHHHHTS---HHHHHHHHHHHHT-HHHHHHHHHHHHHHHHHHHHHHHTT-----

Radius of gyration: 19.95 Å; chains: 1; bounding box: 52×23×73 Å

Sequence (81 aa):
MGVEMTRSQPDHLPAADEAVRDGAVRWLLWLRAGDASAAEFDAFERWCAQSRRHADAVYDVMWLWALLGMLGTQDGGPIVH